Protein AF-A0A8T8SAJ5-F1 (afdb_monomer_lite)

Radius of gyration: 19.24 Å; chains: 1; bounding box: 60×26×42 Å

Organism: NCBI:txid43049

pLDDT: mean 71.27, std 14.69, range [43.34, 92.75]

Secondary structure (DSSP, 8-state):
--------------------SS----------SSPPP----EEEEEEE-SSSEEEEEEE--TTT--

Structure (mmCIF, N/CA/C/O backbone):
data_AF-A0A8T8SAJ5-F1
#
_entry.id   AF-A0A8T8SAJ5-F1
#
loop_
_atom_site.group_PDB
_atom_site.id
_atom_site.type_symbol
_atom_site.label_atom_id
_atom_site.label_alt_id
_atom_site.label_comp_id
_atom_site.label_asym_id
_atom_site.label_entity_id
_atom_site.label_seq_id
_atom_site.pdbx_PDB_ins_code
_atom_site.Cartn_x
_atom_site.Cartn_y
_atom_site.Cartn_z
_atom_site.occupancy
_atom_site.B_iso_or_equiv
_atom_site.auth_seq_id
_atom_site.auth_comp_id
_atom_site.auth_asym_id
_atom_site.auth_atom_id
_atom_site.pdbx_PDB_model_num
ATOM 1 N N . SER A 1 1 ? 44.965 -8.563 -13.074 1.00 44.34 1 SER A N 1
ATOM 2 C CA . SER A 1 1 ? 44.049 -7.636 -12.387 1.00 44.34 1 SER A CA 1
ATOM 3 C C . SER A 1 1 ? 42.649 -8.015 -12.822 1.00 44.34 1 SER A C 1
ATOM 5 O O . SER A 1 1 ? 42.170 -7.535 -13.843 1.00 44.34 1 SER A O 1
ATOM 7 N N . GLU A 1 2 ? 42.071 -9.022 -12.168 1.00 43.34 2 GLU A N 1
ATOM 8 C CA . GLU A 1 2 ? 40.725 -9.493 -12.487 1.00 43.34 2 GLU A CA 1
ATOM 9 C C . GLU A 1 2 ? 39.717 -8.543 -11.855 1.00 43.34 2 GLU A C 1
ATOM 11 O O . GLU A 1 2 ? 39.62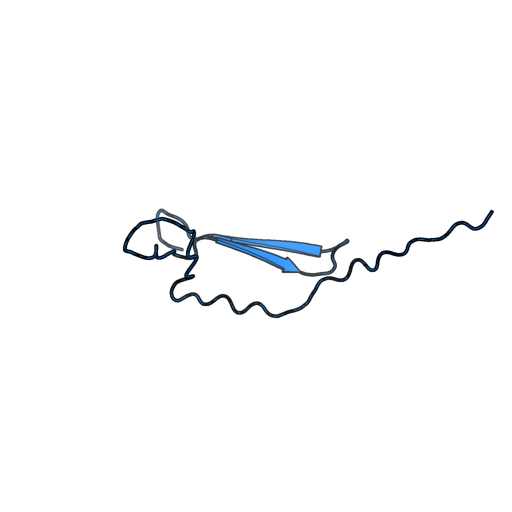7 -8.412 -10.635 1.00 43.34 2 GLU A O 1
ATOM 16 N N . ARG A 1 3 ? 38.967 -7.847 -12.708 1.00 51.41 3 ARG A N 1
ATOM 17 C CA . ARG A 1 3 ? 37.790 -7.100 -12.293 1.00 51.41 3 ARG A CA 1
ATOM 18 C C . ARG A 1 3 ? 36.699 -8.134 -12.031 1.00 51.41 3 ARG A C 1
ATOM 20 O O . ARG A 1 3 ? 36.012 -8.564 -12.951 1.00 51.41 3 ARG A O 1
ATOM 27 N N . VAL A 1 4 ? 36.603 -8.587 -10.784 1.00 50.31 4 VAL A N 1
ATOM 28 C CA . VAL A 1 4 ? 35.490 -9.413 -10.311 1.00 50.31 4 VAL A CA 1
ATOM 29 C C . VAL A 1 4 ? 34.229 -8.554 -10.407 1.00 50.31 4 VAL A C 1
ATOM 31 O O . VAL A 1 4 ? 33.938 -7.741 -9.534 1.00 50.31 4 VAL A O 1
ATOM 34 N N . GLU A 1 5 ? 33.516 -8.687 -11.523 1.00 53.66 5 GLU A N 1
ATOM 35 C CA . GLU A 1 5 ? 32.177 -8.142 -11.726 1.00 53.66 5 GLU A CA 1
ATOM 36 C C . GLU A 1 5 ? 31.233 -8.831 -10.738 1.00 53.66 5 GLU A C 1
ATOM 38 O O . GLU A 1 5 ? 30.711 -9.920 -10.987 1.00 53.66 5 GLU A O 1
ATOM 43 N N . SER A 1 6 ? 31.029 -8.206 -9.580 1.00 49.97 6 SER A N 1
ATOM 44 C CA . SER A 1 6 ? 30.024 -8.626 -8.614 1.00 49.97 6 SER A CA 1
ATOM 45 C C . SER A 1 6 ? 28.634 -8.292 -9.158 1.00 49.97 6 SER A C 1
ATOM 47 O O . SER A 1 6 ? 27.991 -7.312 -8.785 1.00 49.97 6 SER A O 1
ATOM 49 N N . ARG A 1 7 ? 28.117 -9.134 -10.057 1.00 53.47 7 ARG A N 1
ATOM 50 C CA . ARG A 1 7 ? 26.698 -9.094 -10.421 1.00 53.47 7 ARG A CA 1
ATOM 51 C C . ARG A 1 7 ? 25.886 -9.637 -9.249 1.00 53.47 7 ARG A C 1
ATOM 53 O O . ARG A 1 7 ? 25.508 -10.804 -9.222 1.00 53.47 7 ARG A O 1
ATOM 60 N N . LYS A 1 8 ? 25.604 -8.780 -8.265 1.00 49.28 8 LYS A N 1
ATOM 61 C CA . LYS A 1 8 ? 24.477 -8.995 -7.353 1.00 49.28 8 LYS A CA 1
ATOM 62 C C . LYS A 1 8 ? 23.217 -9.037 -8.217 1.00 49.28 8 LYS A C 1
ATOM 64 O O . LYS A 1 8 ? 22.788 -8.006 -8.730 1.00 49.28 8 LYS A O 1
ATOM 69 N N . ALA A 1 9 ? 22.649 -10.226 -8.400 1.00 54.88 9 ALA A N 1
ATOM 70 C CA . ALA A 1 9 ? 21.341 -10.391 -9.013 1.00 54.88 9 ALA A CA 1
ATOM 71 C C . ALA A 1 9 ? 20.300 -9.682 -8.130 1.00 54.88 9 ALA A C 1
ATOM 73 O O . ALA A 1 9 ? 19.869 -10.195 -7.102 1.00 54.88 9 ALA A O 1
ATOM 74 N N . LYS A 1 10 ? 19.948 -8.451 -8.504 1.00 59.28 10 LYS A N 1
ATOM 75 C CA . LYS A 1 10 ? 18.867 -7.665 -7.904 1.00 59.28 10 LYS A CA 1
ATOM 76 C C . LYS A 1 10 ? 17.532 -8.172 -8.468 1.00 59.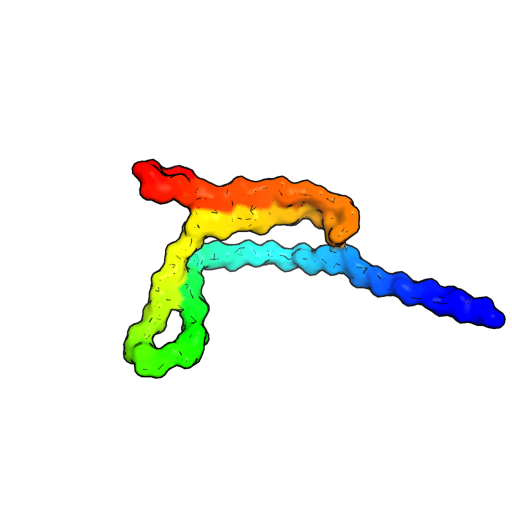28 10 LYS A C 1
ATOM 78 O O . LYS A 1 10 ? 16.950 -7.555 -9.354 1.00 59.28 10 LYS A O 1
ATOM 83 N N . ALA A 1 11 ? 17.092 -9.343 -8.014 1.00 61.91 11 ALA A N 1
ATOM 84 C CA . ALA A 1 11 ? 15.815 -9.931 -8.410 1.00 61.91 11 ALA A CA 1
ATOM 85 C C . ALA A 1 11 ? 14.689 -9.432 -7.491 1.00 61.91 11 ALA A C 1
ATOM 87 O O . ALA A 1 11 ? 14.846 -9.408 -6.271 1.00 61.91 11 ALA A O 1
ATOM 88 N N . LYS A 1 12 ? 13.554 -9.031 -8.075 1.00 66.94 12 LYS A N 1
ATOM 89 C CA . LYS A 1 12 ? 12.315 -8.787 -7.328 1.00 66.94 12 LYS A CA 1
ATOM 90 C C . LYS A 1 12 ? 11.716 -10.143 -6.970 1.00 66.94 12 LYS A C 1
ATOM 92 O O . LYS A 1 12 ? 11.502 -10.959 -7.865 1.00 66.94 12 LYS A O 1
ATOM 97 N N . ILE A 1 13 ? 11.470 -10.384 -5.688 1.00 74.12 13 ILE A N 1
ATOM 98 C CA . ILE A 1 13 ? 10.751 -11.580 -5.246 1.00 74.12 13 ILE A CA 1
ATOM 99 C C . ILE A 1 13 ? 9.284 -11.357 -5.619 1.00 74.12 13 ILE A C 1
ATOM 101 O O . ILE A 1 13 ? 8.658 -10.414 -5.140 1.00 74.12 13 ILE A O 1
ATOM 105 N N . ARG A 1 14 ? 8.775 -12.158 -6.557 1.00 60.50 14 ARG A N 1
ATOM 106 C CA . ARG A 1 14 ? 7.365 -12.164 -6.957 1.00 60.50 14 ARG A CA 1
ATOM 107 C C . ARG A 1 14 ? 6.665 -13.267 -6.170 1.00 60.50 14 ARG A C 1
ATOM 109 O O . ARG A 1 14 ? 6.311 -14.292 -6.738 1.00 60.50 14 ARG A O 1
ATOM 116 N N . ASP A 1 15 ? 6.523 -13.041 -4.874 1.00 61.56 15 ASP A N 1
ATOM 117 C CA . ASP A 1 15 ? 5.499 -13.724 -4.095 1.00 61.56 15 ASP A CA 1
ATOM 118 C C . ASP A 1 15 ? 4.262 -12.834 -4.118 1.00 61.56 15 ASP A C 1
ATOM 120 O O . ASP A 1 15 ? 4.337 -11.625 -3.879 1.00 61.56 15 ASP A O 1
ATOM 124 N N . GLU A 1 16 ? 3.130 -13.415 -4.494 1.00 59.19 16 GLU A N 1
ATOM 125 C CA . GLU A 1 16 ? 1.842 -12.740 -4.418 1.00 59.19 16 GLU A CA 1
ATOM 126 C C . GLU A 1 16 ? 1.474 -12.652 -2.935 1.00 59.19 16 GLU A C 1
ATOM 128 O O . GLU A 1 16 ? 0.982 -13.608 -2.340 1.00 59.19 16 GLU A O 1
ATOM 133 N N . ALA A 1 17 ? 1.794 -11.519 -2.309 1.00 57.75 17 ALA A N 1
ATOM 134 C CA . ALA A 1 17 ? 1.395 -11.245 -0.940 1.00 57.75 17 ALA A CA 1
ATOM 135 C C . ALA A 1 17 ? -0.124 -11.036 -0.911 1.00 57.75 17 ALA A C 1
ATOM 137 O O . ALA A 1 17 ? -0.625 -9.957 -1.226 1.00 57.75 17 ALA A O 1
ATOM 138 N N . ALA A 1 18 ? -0.866 -12.082 -0.553 1.00 58.69 18 ALA A N 1
ATOM 139 C CA . ALA A 1 18 ? -2.254 -11.939 -0.150 1.00 58.69 18 ALA A CA 1
ATOM 140 C C . ALA A 1 18 ? -2.269 -11.248 1.220 1.00 58.69 18 ALA A C 1
AT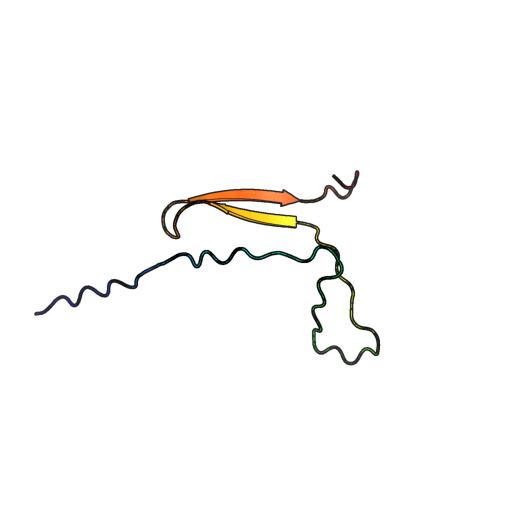OM 142 O O . ALA A 1 18 ? -2.023 -11.883 2.244 1.00 58.69 18 ALA A O 1
ATOM 143 N N . MET A 1 19 ? -2.498 -9.934 1.242 1.00 56.47 19 MET A N 1
ATOM 144 C CA . MET A 1 19 ? -2.770 -9.231 2.494 1.00 56.47 19 MET A CA 1
ATOM 145 C C . MET A 1 19 ? -4.186 -9.612 2.938 1.00 56.47 19 MET A C 1
ATOM 147 O O . MET A 1 19 ? -5.156 -9.330 2.235 1.00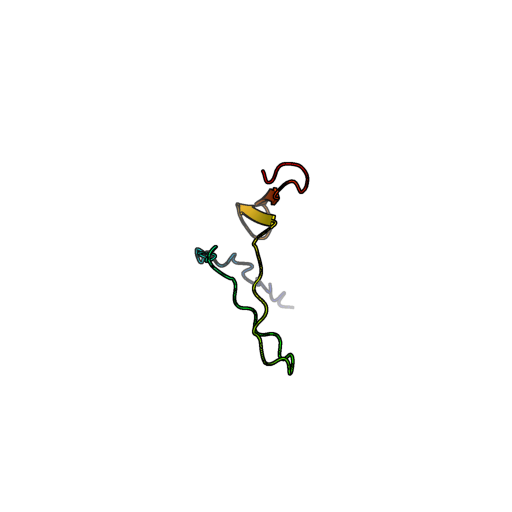 56.47 19 MET A O 1
ATOM 151 N N . SER A 1 20 ? -4.290 -10.299 4.078 1.00 59.97 20 SER A N 1
ATOM 152 C CA . SER A 1 20 ? -5.562 -10.501 4.774 1.00 59.97 20 SER A CA 1
ATOM 153 C C . SER A 1 20 ? -6.089 -9.132 5.190 1.00 59.97 20 SER A C 1
ATOM 155 O O . SER A 1 20 ? -5.432 -8.438 5.961 1.00 59.97 20 SER A O 1
ATOM 157 N N . VAL A 1 21 ? -7.233 -8.722 4.643 1.00 60.19 21 VAL A N 1
ATOM 158 C CA . VAL A 1 21 ? -7.906 -7.471 5.038 1.00 60.19 21 VAL A CA 1
ATOM 159 C C . VAL A 1 21 ? -8.593 -7.640 6.398 1.00 60.19 21 VAL A C 1
ATOM 161 O O . VAL A 1 21 ? -8.790 -6.668 7.120 1.00 60.19 21 VAL A O 1
ATOM 164 N N . ASP A 1 22 ? -8.888 -8.883 6.777 1.00 58.16 22 ASP A N 1
ATOM 165 C CA . ASP A 1 22 ? -9.455 -9.219 8.073 1.00 58.16 22 ASP A CA 1
ATOM 166 C C . ASP A 1 22 ? -8.313 -9.272 9.100 1.00 58.16 22 ASP A C 1
ATOM 168 O O . ASP A 1 22 ? -7.590 -10.266 9.173 1.00 58.16 22 ASP A O 1
ATOM 172 N N . GLY A 1 23 ? -8.122 -8.166 9.828 1.00 57.41 23 GLY A N 1
ATOM 173 C CA . GLY A 1 23 ? -7.276 -8.055 11.022 1.00 57.41 23 GLY A CA 1
ATOM 174 C C . GLY A 1 23 ? -5.820 -8.468 10.813 1.00 57.41 23 GLY A C 1
ATOM 175 O O . GLY A 1 23 ? -5.443 -9.604 11.098 1.00 57.41 23 GLY A O 1
ATOM 176 N N . ALA A 1 24 ? -4.978 -7.537 10.359 1.00 58.50 24 ALA A N 1
ATOM 177 C CA . ALA A 1 24 ? -3.533 -7.737 10.378 1.00 58.50 24 ALA A CA 1
ATOM 178 C C . ALA A 1 24 ? -3.045 -7.767 11.838 1.00 58.50 24 ALA A C 1
ATOM 180 O O . ALA A 1 24 ? -2.799 -6.723 12.438 1.00 58.50 24 ALA A O 1
ATOM 181 N N . ASP A 1 25 ? -2.951 -8.969 12.403 1.00 62.34 25 ASP A N 1
ATOM 182 C CA . ASP A 1 25 ? -2.458 -9.209 13.757 1.00 62.34 25 ASP A CA 1
ATOM 183 C C . ASP A 1 25 ? -0.939 -8.986 13.806 1.00 62.34 25 ASP A C 1
ATOM 185 O O . ASP A 1 25 ? -0.135 -9.842 13.420 1.00 62.34 25 ASP A O 1
ATOM 189 N N . ILE A 1 26 ? -0.544 -7.775 14.200 1.00 62.53 26 ILE A N 1
ATOM 190 C CA . ILE A 1 26 ? 0.840 -7.432 14.515 1.00 62.53 26 ILE A CA 1
ATOM 191 C C . ILE A 1 26 ? 0.974 -7.398 16.036 1.00 62.53 26 ILE A C 1
ATOM 193 O O . ILE A 1 26 ? 0.900 -6.342 16.657 1.00 62.53 26 ILE A O 1
ATOM 197 N N . THR A 1 27 ? 1.199 -8.563 16.642 1.00 56.12 27 THR A N 1
ATOM 198 C CA . THR A 1 27 ? 1.562 -8.676 18.060 1.00 56.12 27 THR A CA 1
ATOM 199 C C . THR A 1 27 ? 2.955 -8.079 18.286 1.00 56.12 27 THR A C 1
ATOM 201 O O . THR A 1 27 ? 3.979 -8.753 18.415 1.00 56.12 27 THR A O 1
ATOM 204 N N . ALA A 1 28 ? 3.026 -6.747 18.273 1.00 59.34 28 ALA A N 1
ATOM 205 C CA . ALA A 1 28 ? 4.082 -6.032 18.958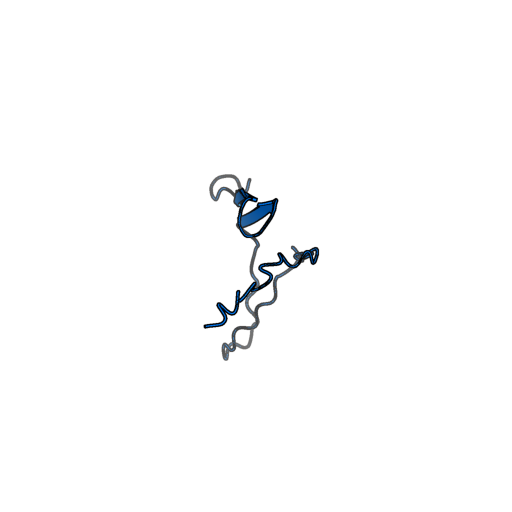 1.00 59.34 28 ALA A CA 1
ATOM 206 C C . ALA A 1 28 ? 4.055 -6.519 20.409 1.00 59.34 28 ALA A C 1
ATOM 208 O O . ALA A 1 28 ? 2.980 -6.662 20.979 1.00 59.34 28 ALA A O 1
ATOM 209 N N . ALA A 1 29 ? 5.226 -6.835 20.963 1.00 59.62 29 ALA A N 1
ATOM 210 C CA . ALA A 1 29 ? 5.398 -7.324 22.328 1.00 59.62 29 ALA A CA 1
ATOM 211 C C . ALA A 1 29 ? 5.017 -6.244 23.362 1.00 59.62 29 ALA A C 1
ATOM 213 O O . ALA A 1 29 ? 5.883 -5.693 24.038 1.00 59.62 29 ALA A O 1
ATOM 214 N N . ASP A 1 30 ? 3.738 -5.894 23.411 1.00 58.12 30 ASP A N 1
ATOM 215 C CA . ASP A 1 30 ? 3.121 -5.020 24.390 1.00 58.12 30 ASP A CA 1
ATOM 216 C C . ASP A 1 30 ? 2.559 -5.928 25.490 1.00 58.12 30 ASP A C 1
ATOM 218 O O . ASP A 1 30 ? 1.853 -6.893 25.207 1.00 58.12 30 ASP A O 1
ATOM 222 N N . ASP A 1 31 ? 2.905 -5.656 26.750 1.00 63.19 31 ASP A N 1
ATOM 223 C CA . ASP A 1 31 ? 2.401 -6.378 27.933 1.00 63.19 31 ASP A CA 1
ATOM 224 C C . ASP A 1 31 ? 0.922 -6.019 28.233 1.00 63.19 31 ASP A C 1
ATOM 226 O O . ASP A 1 31 ? 0.502 -5.939 29.390 1.00 63.19 31 ASP A O 1
ATOM 230 N N . SER A 1 32 ? 0.130 -5.731 27.199 1.00 64.19 32 SER A N 1
ATOM 231 C CA . SER A 1 32 ? -1.307 -5.503 27.282 1.00 64.19 32 SER A CA 1
ATOM 232 C C . SER A 1 32 ? -2.053 -6.813 27.037 1.00 64.19 32 SER A C 1
ATOM 234 O O . SER A 1 32 ? -1.780 -7.508 26.066 1.00 64.19 32 SER A O 1
ATOM 236 N N . ASP A 1 33 ? -3.043 -7.128 27.876 1.00 67.69 33 ASP A N 1
ATOM 237 C CA . ASP A 1 33 ? -3.875 -8.342 27.761 1.00 67.69 33 ASP A CA 1
ATOM 238 C C . ASP A 1 33 ? -4.768 -8.381 26.492 1.00 67.69 33 ASP A C 1
ATOM 240 O O . ASP A 1 33 ? -5.551 -9.316 26.313 1.00 67.69 33 ASP A O 1
ATOM 244 N N . GLU A 1 34 ? -4.678 -7.374 25.615 1.00 72.50 34 GLU A N 1
ATOM 245 C CA . GLU A 1 34 ? -5.432 -7.267 24.365 1.00 72.50 34 GLU A CA 1
ATOM 246 C C . GLU A 1 34 ? -4.482 -7.056 23.179 1.00 72.50 34 GLU A C 1
ATOM 248 O O . GLU A 1 34 ? -3.715 -6.090 23.151 1.00 72.50 34 GLU A O 1
ATOM 253 N N . ASP A 1 35 ? -4.567 -7.944 22.184 1.00 75.38 35 ASP A N 1
ATOM 254 C CA . ASP A 1 35 ? -3.849 -7.802 20.918 1.00 75.38 35 ASP A CA 1
ATOM 255 C C . ASP A 1 35 ? -4.456 -6.639 20.104 1.00 75.38 35 ASP A C 1
ATOM 257 O O . ASP A 1 35 ? -5.672 -6.614 19.861 1.00 75.38 35 ASP A O 1
ATOM 261 N N . PRO A 1 36 ? -3.657 -5.648 19.673 1.00 75.88 36 PRO A N 1
ATOM 262 C CA . PRO A 1 36 ? -4.174 -4.513 18.922 1.00 75.88 36 PRO A CA 1
ATOM 263 C C . PRO A 1 36 ? -4.636 -4.925 17.514 1.00 75.88 36 PRO A C 1
ATOM 265 O O . PRO A 1 36 ? -3.900 -5.539 16.745 1.00 75.88 36 PRO A O 1
ATOM 268 N N . ILE A 1 37 ? -5.861 -4.529 17.153 1.00 82.12 37 ILE A N 1
ATOM 269 C CA . ILE A 1 37 ? -6.445 -4.753 15.822 1.00 82.12 37 ILE A CA 1
ATOM 270 C C . ILE A 1 37 ? -6.163 -3.536 14.932 1.00 82.12 37 ILE A C 1
ATOM 272 O O . ILE A 1 37 ? -6.430 -2.400 15.329 1.00 82.12 37 ILE A O 1
ATOM 276 N N . TYR A 1 38 ? -5.667 -3.773 13.713 1.00 81.75 38 TYR A N 1
ATOM 277 C CA . TYR A 1 38 ? -5.310 -2.724 12.752 1.00 81.75 38 TYR A CA 1
ATOM 278 C C . TYR A 1 38 ? -6.128 -2.804 11.464 1.00 81.75 38 TYR A C 1
ATOM 280 O O . TYR A 1 38 ? -6.246 -3.871 10.857 1.00 81.75 38 TYR A O 1
ATOM 288 N N . ASP A 1 39 ? -6.591 -1.641 11.007 1.00 85.00 39 ASP A N 1
ATOM 289 C CA . ASP A 1 39 ? -7.228 -1.464 9.703 1.00 85.00 39 ASP A CA 1
ATOM 290 C C . ASP A 1 39 ? -6.199 -1.089 8.625 1.00 85.00 39 ASP A C 1
ATOM 292 O O . ASP A 1 39 ? -5.295 -0.271 8.836 1.00 85.00 39 ASP A O 1
ATOM 296 N N . LEU A 1 40 ? -6.359 -1.651 7.424 1.00 87.62 40 LEU A N 1
ATOM 297 C CA . LEU A 1 40 ? -5.539 -1.301 6.267 1.00 87.62 40 LEU A CA 1
ATOM 298 C C . LEU A 1 40 ? -5.988 0.040 5.672 1.00 87.62 40 LEU A C 1
ATOM 300 O O . LEU A 1 40 ? -7.017 0.120 5.008 1.00 87.62 40 LEU A O 1
ATOM 304 N N . TYR A 1 41 ? -5.177 1.080 5.853 1.00 88.00 41 TYR A N 1
ATOM 305 C CA . TYR A 1 41 ? -5.503 2.426 5.372 1.00 88.00 41 TYR A CA 1
ATOM 306 C C . TYR A 1 41 ? -4.878 2.779 4.014 1.00 88.00 41 TYR A C 1
ATOM 308 O O . TYR A 1 41 ? -5.441 3.571 3.262 1.00 88.00 41 TYR A O 1
ATOM 316 N N . ALA A 1 42 ? -3.708 2.224 3.683 1.00 88.44 42 ALA A N 1
ATOM 317 C CA . ALA A 1 42 ? -3.013 2.525 2.432 1.00 88.44 42 ALA A CA 1
ATOM 318 C C . ALA A 1 42 ? -2.134 1.365 1.946 1.00 88.44 42 ALA A C 1
ATOM 320 O O . ALA A 1 42 ? -1.646 0.566 2.745 1.00 88.44 42 ALA A O 1
ATOM 321 N N . VAL A 1 43 ? -1.918 1.299 0.628 1.00 89.12 43 VAL A N 1
ATOM 322 C CA . VAL A 1 43 ? -1.100 0.288 -0.056 1.00 89.12 43 VAL A CA 1
ATOM 323 C C . VAL A 1 43 ? -0.287 0.938 -1.175 1.00 89.12 43 VAL A C 1
ATOM 325 O O . VAL A 1 43 ? -0.855 1.558 -2.076 1.00 89.12 43 VAL A O 1
ATOM 328 N N . ASP A 1 44 ? 1.029 0.722 -1.165 1.00 90.44 44 ASP A N 1
ATOM 329 C CA . ASP A 1 44 ? 1.922 1.042 -2.280 1.00 90.44 44 ASP A CA 1
ATOM 330 C C . ASP A 1 44 ? 2.168 -0.203 -3.137 1.00 90.44 44 ASP A C 1
ATOM 332 O O . ASP A 1 44 ? 2.765 -1.189 -2.701 1.00 90.44 44 ASP A O 1
ATOM 336 N N . ASN A 1 45 ? 1.759 -0.143 -4.399 1.00 87.06 45 ASN A N 1
ATOM 337 C CA . ASN A 1 45 ? 2.032 -1.179 -5.382 1.00 87.06 45 ASN A CA 1
ATOM 338 C C . ASN A 1 45 ? 3.257 -0.803 -6.210 1.00 87.06 45 ASN A C 1
ATOM 340 O O . ASN A 1 45 ? 3.407 0.338 -6.645 1.00 87.06 45 ASN A O 1
ATOM 344 N N . HIS A 1 46 ? 4.099 -1.791 -6.502 1.00 89.81 46 HIS A N 1
ATOM 345 C CA . HIS A 1 46 ? 5.237 -1.638 -7.400 1.00 89.81 46 HIS A CA 1
ATOM 346 C C . HIS A 1 46 ? 5.121 -2.626 -8.562 1.00 89.81 46 HIS A C 1
ATOM 348 O O . HIS A 1 46 ? 5.049 -3.839 -8.350 1.00 89.81 46 HIS A O 1
ATOM 354 N N . TYR A 1 47 ? 5.204 -2.134 -9.793 1.00 85.75 47 TYR A N 1
ATOM 355 C CA . TYR A 1 47 ? 5.193 -2.915 -11.032 1.00 85.75 47 TYR A CA 1
ATOM 356 C C . TYR A 1 47 ? 6.556 -2.824 -11.725 1.00 85.75 47 TYR A C 1
ATOM 358 O O . TYR A 1 47 ? 7.212 -1.796 -11.650 1.00 85.75 47 TYR A O 1
ATOM 366 N N . GLY A 1 48 ? 7.000 -3.884 -12.405 1.00 85.00 48 GLY A N 1
ATOM 367 C CA . GLY A 1 48 ? 8.318 -3.907 -13.060 1.00 85.00 48 GLY A CA 1
ATOM 368 C C . GLY A 1 48 ? 9.463 -4.397 -12.163 1.00 85.00 48 GLY A C 1
ATOM 369 O O . GLY A 1 48 ? 9.229 -5.056 -11.142 1.00 85.00 48 GLY A O 1
ATOM 370 N N . GLY A 1 49 ? 10.702 -4.148 -12.597 1.00 80.69 49 GLY A N 1
ATOM 371 C CA . GLY A 1 49 ? 11.929 -4.651 -11.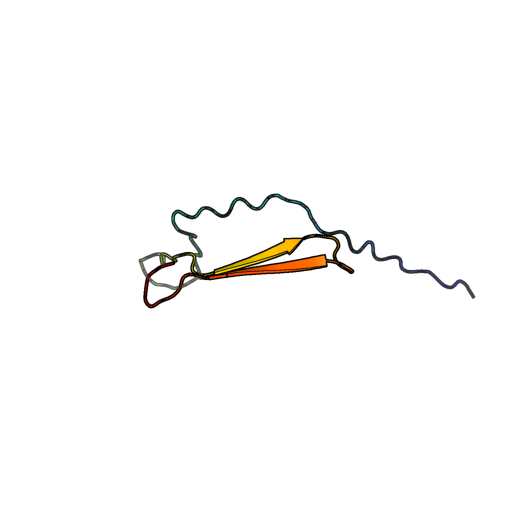973 1.00 80.69 49 GLY A CA 1
ATOM 372 C C . GLY A 1 49 ? 12.467 -3.735 -10.870 1.00 80.69 49 GLY A C 1
ATOM 373 O O . GLY A 1 49 ? 12.036 -2.603 -10.719 1.00 80.69 49 GLY A O 1
ATOM 374 N N . LEU A 1 50 ? 13.450 -4.200 -10.092 1.00 77.81 50 LEU A N 1
ATOM 375 C CA . LEU A 1 50 ? 14.018 -3.420 -8.975 1.00 77.81 50 LEU A CA 1
ATOM 376 C C . LEU A 1 50 ? 14.799 -2.163 -9.421 1.00 77.81 50 LEU A C 1
ATOM 378 O O . LEU A 1 50 ? 15.090 -1.301 -8.598 1.00 77.81 50 LEU A O 1
ATOM 382 N N . GLY A 1 51 ? 15.199 -2.091 -10.695 1.00 77.75 51 GLY A N 1
ATOM 383 C CA . GLY A 1 51 ? 15.927 -0.949 -11.262 1.00 77.75 51 GLY A CA 1
ATOM 384 C C . GLY A 1 51 ? 15.091 -0.036 -12.158 1.00 77.75 51 GLY A C 1
ATOM 385 O O . GLY A 1 51 ? 15.493 1.101 -12.367 1.00 77.75 51 GLY A O 1
ATOM 386 N N . ASP A 1 52 ? 13.965 -0.528 -12.678 1.00 80.25 52 ASP A N 1
ATOM 387 C CA . ASP A 1 52 ? 13.069 0.205 -13.573 1.00 80.25 52 ASP A CA 1
ATOM 388 C C . ASP A 1 52 ? 11.650 -0.354 -13.406 1.00 80.25 52 ASP A C 1
ATOM 390 O O . ASP A 1 52 ? 11.374 -1.519 -13.722 1.00 80.25 52 ASP A O 1
ATOM 394 N N . GLY A 1 53 ? 10.781 0.454 -12.808 1.00 85.88 53 GLY A N 1
ATOM 395 C CA . GLY A 1 53 ? 9.454 0.054 -12.368 1.00 85.88 53 GLY A CA 1
ATOM 396 C C . GLY A 1 53 ? 8.560 1.258 -12.088 1.00 85.88 53 GLY A C 1
ATOM 397 O O . GLY A 1 53 ? 9.018 2.399 -12.043 1.00 85.88 53 GLY A O 1
ATOM 398 N N . HIS A 1 54 ? 7.266 1.003 -11.929 1.00 92.00 54 HIS A N 1
ATOM 399 C CA . HIS A 1 54 ? 6.247 2.022 -11.710 1.00 92.00 54 HIS A CA 1
ATOM 400 C C . HIS A 1 54 ? 5.545 1.797 -10.375 1.00 92.00 54 HIS A C 1
ATOM 402 O O . HIS A 1 54 ? 5.171 0.668 -10.055 1.00 92.00 54 HIS A O 1
ATOM 408 N N . TYR A 1 55 ? 5.365 2.872 -9.614 1.00 89.31 55 TYR A N 1
ATOM 409 C CA . TYR A 1 55 ? 4.691 2.844 -8.323 1.00 89.31 55 TYR A CA 1
ATOM 410 C C . TYR A 1 55 ? 3.307 3.473 -8.444 1.00 89.31 55 TYR A C 1
ATOM 412 O O . TYR A 1 55 ? 3.159 4.533 -9.050 1.00 89.31 55 TYR A O 1
ATOM 420 N N . THR A 1 56 ? 2.311 2.833 -7.841 1.00 92.75 56 THR A N 1
ATOM 421 C CA . THR A 1 56 ? 0.970 3.402 -7.655 1.00 92.75 56 THR A CA 1
ATOM 422 C C . THR A 1 56 ? 0.562 3.210 -6.207 1.00 92.75 56 THR A C 1
ATOM 424 O O . THR A 1 56 ? 0.818 2.137 -5.667 1.00 92.75 56 THR A O 1
ATOM 427 N N . ALA A 1 57 ? -0.127 4.178 -5.619 1.00 90.00 57 ALA A N 1
ATOM 428 C CA . ALA A 1 57 ? -0.608 4.090 -4.248 1.00 90.00 57 ALA A CA 1
ATOM 429 C C . ALA A 1 57 ? -2.134 4.177 -4.206 1.00 90.00 57 ALA A C 1
ATOM 431 O O . ALA A 1 57 ? -2.737 4.926 -4.979 1.00 90.00 57 ALA A O 1
ATOM 432 N N . TYR A 1 58 ? -2.733 3.443 -3.277 1.00 89.44 58 TYR A N 1
ATOM 433 C CA . TYR A 1 58 ? -4.123 3.608 -2.867 1.00 89.44 58 TYR A CA 1
ATOM 434 C C . TYR A 1 58 ? -4.141 3.957 -1.384 1.00 89.44 58 TYR A C 1
ATOM 436 O O . TYR A 1 58 ? -3.390 3.370 -0.610 1.00 89.44 58 TYR A O 1
ATOM 444 N N . ALA A 1 59 ? -4.979 4.908 -0.993 1.00 90.44 59 ALA A N 1
ATOM 445 C CA . ALA A 1 59 ? -5.189 5.268 0.400 1.00 90.44 59 ALA A CA 1
ATOM 446 C C . ALA A 1 59 ? -6.661 5.600 0.606 1.00 90.44 59 ALA A C 1
ATOM 448 O O . ALA A 1 59 ? -7.268 6.217 -0.268 1.00 90.44 59 ALA A O 1
ATOM 449 N N . GLN A 1 60 ? -7.195 5.210 1.756 1.00 89.94 60 GLN A N 1
ATOM 450 C CA . GLN A 1 60 ? -8.547 5.547 2.153 1.00 89.94 60 GLN A CA 1
ATOM 451 C C . GLN A 1 60 ? -8.599 7.020 2.569 1.00 89.94 60 GLN A C 1
ATOM 453 O O . GLN A 1 60 ? -7.818 7.481 3.393 1.00 89.94 60 GLN A O 1
ATOM 458 N N . ASN A 1 61 ? -9.508 7.794 2.000 1.00 88.06 61 ASN A N 1
ATOM 459 C CA . ASN A 1 61 ? -9.724 9.183 2.358 1.00 88.06 61 ASN A CA 1
ATOM 460 C C . ASN A 1 61 ? -10.428 9.251 3.725 1.00 88.06 61 ASN A C 1
ATOM 462 O O . ASN A 1 61 ? -11.504 8.674 3.894 1.00 88.06 61 ASN A O 1
ATOM 466 N N . PRO A 1 62 ? -9.886 10.000 4.701 1.00 84.50 62 PRO A N 1
ATOM 467 C CA . PRO A 1 62 ? -10.433 10.033 6.055 1.00 84.50 62 PRO A CA 1
ATOM 468 C C . PRO A 1 62 ? -11.789 10.751 6.137 1.00 84.50 62 PRO A C 1
ATOM 470 O O . PRO A 1 62 ? -12.483 10.638 7.143 1.00 84.50 62 PRO A O 1
ATOM 473 N N . MET A 1 63 ? -12.174 11.502 5.099 1.00 88.12 63 MET A N 1
ATOM 474 C CA . MET A 1 63 ? -13.418 12.276 5.073 1.00 88.12 63 MET A CA 1
ATOM 475 C C . MET A 1 63 ? -14.612 11.486 4.535 1.00 88.12 63 MET A C 1
ATOM 477 O O . MET A 1 63 ? -15.746 11.777 4.912 1.00 88.12 63 MET A O 1
ATOM 481 N N . ASP A 1 64 ? -14.388 10.527 3.636 1.00 87.75 64 ASP A N 1
ATOM 482 C CA . ASP A 1 64 ? -15.464 9.767 2.987 1.00 87.75 64 ASP A CA 1
ATOM 483 C C . ASP A 1 64 ? -15.217 8.253 2.905 1.00 87.75 64 ASP A C 1
ATOM 485 O O . ASP A 1 64 ? -16.057 7.530 2.367 1.00 87.75 64 ASP A O 1
ATOM 489 N N . GLY A 1 65 ? -14.118 7.762 3.485 1.00 76.75 65 GLY A N 1
ATOM 490 C CA . GLY A 1 65 ? -13.808 6.341 3.597 1.00 76.75 65 GLY A CA 1
ATOM 491 C C . GLY A 1 65 ? -13.485 5.661 2.265 1.00 76.75 65 GLY A C 1
ATOM 492 O O . GLY A 1 65 ? -13.614 4.438 2.188 1.00 76.75 65 GLY A O 1
ATOM 493 N N . LYS A 1 66 ? -13.114 6.422 1.226 1.00 63.97 66 LYS A N 1
ATOM 494 C CA . LYS A 1 66 ? -12.851 5.915 -0.132 1.00 63.97 66 LYS A CA 1
ATOM 495 C C . LYS A 1 66 ? -11.387 5.865 -0.507 1.00 63.97 66 LYS A C 1
ATOM 497 O O . LYS A 1 66 ? -10.698 6.862 -0.225 1.00 63.97 66 LYS A O 1
#

Sequence (66 aa):
SERVESRKAKAKIRDEAAMSVDGADITAADDSDEDPIYDLYAVDNHYGGLGDGHYTAYAQNPMDGK

InterPro domains:
  IPR001394 Peptidase C19, ubiquitin carboxyl-terminal hydrolase [PF00443] (8-63)
  IPR018200 Ubiquitin specific protease, conserved site [PS00973] (38-55)
  IPR028889 Ubiquitin specific protease UPS, catalytic domain [PS50235] (1-66)
  IPR038765 Papain-like cysteine peptidase superfamily [SSF54001] (20-65)

Foldseek 3Di:
DDPPPPPPPQFDPPDPPPDDQAFPQDPDVDPDPDGDTDGDFKDWDWADGPVDIDIDMDGQDPVPRD